Protein AF-A0A5M6IAB4-F1 (afdb_monomer)

Foldseek 3Di:
DDDPDDDPDVVVVVVVVVVLVVVLVLQCVLAVPWWKKKKAFVCADALPDVVVPVLDPPQPWDWAQAPRRHIMTMDTSVSVSVSVVSSVVVQGQKMKMFTDNYDDHSVQCVCLVPDPQSPPTQWIWIDGRNDTDDIHGPDPPD

Secondary structure (DSSP, 8-state):
---------HHHHHHHHHHHHHHHHHHHHH-TTT-EEEEEEESPPPTT-TTGGGS-TTTTPEEEEETTTEEEEEEEHHHHHHHHHHHHHT--SEEEEEEESS---HHHHHHHHH-TT-TTSSEEEEEETTEEEEEEE-----

Radius of gyration: 14.74 Å; Cα contacts (8 Å, |Δi|>4): 242; chains: 1; bounding box: 40×31×48 Å

Organism: NCBI:txid140057

pLDDT: mean 74.16, std 16.27, range [29.67, 93.38]

Nearest PDB structures (foldseek):
  4wk3-assembly1_A  TM=5.701E-01  e=1.851E+00  Staphylococcus aureus subsp. aureus COL
  3h0p-assembly1_A  TM=4.023E-01  e=6.595E-01  Salmonella enterica subsp. enterica serovar Typhimurium
  2fgc-assembly1_A-2  TM=5.272E-01  e=4.601E+00  Thermotoga maritima MSB8
  8by8-assembly1_B  TM=5.033E-01  e=3.609E+00  Cercospora nicotianae
  3hjv-assembly1_B  TM=4.401E-01  e=4.075E+00  Vibrio cholerae

Solvent-accessible surface area (backbone atoms only — not comparable to full-atom values): 7910 Å² total; per-residue (Å²): 134,80,79,85,79,74,75,93,43,72,68,56,53,55,53,48,53,50,49,52,50,50,55,50,48,62,42,38,78,53,27,80,90,65,12,23,32,36,43,36,38,37,85,25,57,51,89,84,43,78,70,65,66,65,59,36,82,87,54,68,55,43,82,40,75,30,99,90,39,26,37,30,38,36,31,50,45,92,40,39,75,71,41,46,59,52,53,62,72,63,68,45,58,23,39,36,40,34,23,24,76,51,86,75,50,61,68,47,53,56,40,14,77,70,33,92,47,13,40,78,20,33,25,29,38,35,28,48,76,84,41,84,74,45,80,30,60,34,71,77,86,125

Sequence (142 aa):
MDPLEWPENDAATAERDRFDACVMVLLGEAAPDGGYVVFVPFPGPAPSDPDWERVPADGGLDVVPMARRGVAWVCPLRQAAAALRPVFVARTEQLSILSFRSRPTAAAIDAALRSEDGRPADRLLFFDDGELMEVRSGCPEG

Structure (mmCIF, N/CA/C/O backbone):
data_AF-A0A5M6IAB4-F1
#
_entry.id   AF-A0A5M6IAB4-F1
#
loop_
_atom_site.group_PDB
_atom_site.id
_atom_site.type_symbol
_atom_site.label_atom_id
_atom_site.label_alt_id
_atom_site.label_comp_id
_atom_site.label_asym_id
_atom_site.label_entity_id
_atom_site.label_seq_id
_atom_site.pdbx_PDB_ins_code
_atom_site.Cartn_x
_atom_site.Cartn_y
_atom_site.Cartn_z
_atom_site.occupancy
_atom_site.B_iso_or_equiv
_atom_site.auth_seq_id
_atom_site.auth_comp_id
_atom_site.auth_asym_id
_atom_site.auth_atom_id
_atom_site.p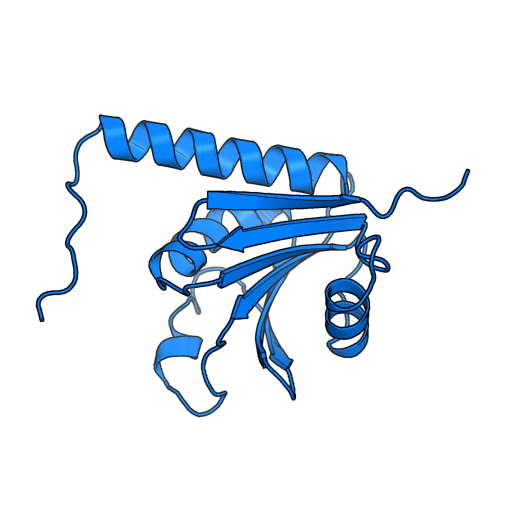dbx_PDB_model_num
ATOM 1 N N . MET A 1 1 ? 10.613 -2.066 -28.062 1.00 36.84 1 MET A N 1
ATOM 2 C CA . MET A 1 1 ? 10.764 -1.155 -26.917 1.00 36.84 1 MET A CA 1
ATOM 3 C C . MET A 1 1 ? 11.342 -2.033 -25.833 1.00 36.84 1 MET A C 1
ATOM 5 O O . MET A 1 1 ? 10.617 -2.862 -25.300 1.00 36.84 1 MET A O 1
ATOM 9 N N . ASP A 1 2 ? 12.661 -2.012 -25.687 1.00 29.67 2 ASP A N 1
ATOM 10 C CA . ASP A 1 2 ? 13.353 -2.847 -24.709 1.00 29.67 2 ASP A CA 1
ATOM 11 C C . ASP A 1 2 ? 12.963 -2.388 -23.295 1.00 29.67 2 ASP A C 1
ATOM 13 O O . ASP A 1 2 ? 12.870 -1.176 -23.064 1.00 29.67 2 ASP A O 1
ATOM 17 N N . PRO A 1 3 ? 12.670 -3.308 -22.357 1.00 34.44 3 PRO A N 1
ATOM 18 C CA . PRO A 1 3 ? 12.476 -2.925 -20.965 1.00 34.44 3 PRO A CA 1
ATOM 19 C C . PRO A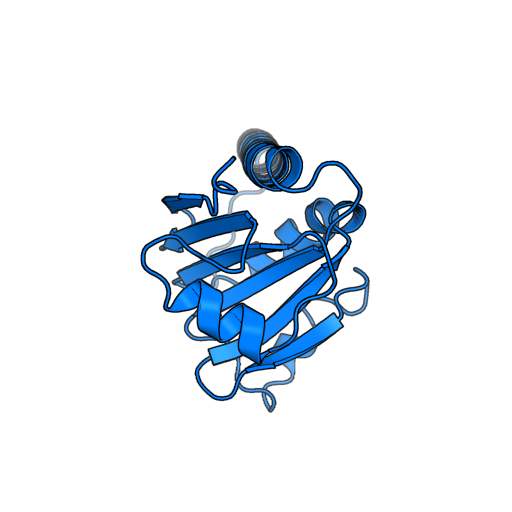 1 3 ? 13.763 -2.244 -20.497 1.00 34.44 3 PRO A C 1
ATOM 21 O O . PRO A 1 3 ? 14.848 -2.757 -20.755 1.00 34.44 3 PRO A O 1
ATOM 24 N N . LEU A 1 4 ? 13.672 -1.067 -19.862 1.00 31.16 4 LEU A N 1
ATOM 25 C CA . LEU A 1 4 ? 14.889 -0.424 -19.362 1.00 31.16 4 LEU A CA 1
ATOM 26 C C . LEU A 1 4 ? 15.511 -1.331 -18.292 1.00 31.16 4 LEU A C 1
ATOM 28 O O . LEU A 1 4 ? 15.034 -1.357 -17.159 1.00 31.16 4 LEU A O 1
ATOM 32 N N . GLU A 1 5 ? 16.556 -2.069 -18.634 1.00 36.44 5 GLU A N 1
ATOM 33 C CA . GLU A 1 5 ? 17.356 -2.800 -17.662 1.00 36.44 5 GLU A CA 1
ATOM 34 C C . GLU A 1 5 ? 18.164 -1.776 -16.858 1.00 36.44 5 GLU A C 1
ATOM 36 O O . GLU A 1 5 ? 18.975 -1.020 -17.397 1.00 36.44 5 GLU A O 1
ATOM 41 N N . TRP A 1 6 ? 17.871 -1.676 -15.561 1.00 43.72 6 TRP A N 1
ATOM 42 C CA . TRP A 1 6 ? 18.614 -0.797 -14.661 1.00 43.72 6 TRP A CA 1
ATOM 43 C C . TRP A 1 6 ? 19.993 -1.410 -14.390 1.00 43.72 6 TRP A C 1
ATOM 45 O O . TRP A 1 6 ? 20.065 -2.609 -14.120 1.00 43.72 6 TRP A O 1
ATOM 55 N N . PRO A 1 7 ? 21.081 -0.621 -14.398 1.00 40.19 7 PRO A N 1
ATOM 56 C CA . PRO A 1 7 ? 22.423 -1.148 -14.187 1.00 40.19 7 PRO A CA 1
ATOM 57 C C . PRO A 1 7 ? 22.551 -1.773 -12.788 1.00 40.19 7 PRO A C 1
ATOM 59 O O . PRO A 1 7 ? 22.284 -1.119 -11.778 1.00 40.19 7 PRO A O 1
ATOM 62 N N . GLU A 1 8 ? 22.982 -3.036 -12.732 1.00 47.97 8 GLU A N 1
ATOM 63 C CA . GLU A 1 8 ? 23.249 -3.830 -11.518 1.00 47.97 8 GLU A CA 1
ATOM 64 C C . GLU A 1 8 ? 24.509 -3.361 -10.757 1.00 47.97 8 GLU A C 1
ATOM 66 O O . GLU A 1 8 ? 25.331 -4.162 -10.322 1.00 47.97 8 GLU A O 1
ATOM 71 N N . ASN A 1 9 ? 24.726 -2.051 -10.636 1.00 51.88 9 ASN A N 1
ATOM 72 C CA . ASN A 1 9 ? 25.904 -1.510 -9.964 1.00 51.88 9 ASN A CA 1
ATOM 73 C C . ASN A 1 9 ? 25.638 -1.355 -8.455 1.00 51.88 9 ASN A C 1
ATOM 75 O O . ASN A 1 9 ? 24.556 -0.912 -8.069 1.00 51.88 9 ASN A O 1
ATOM 79 N N . ASP A 1 10 ? 26.624 -1.649 -7.602 1.00 54.00 10 ASP A N 1
ATOM 80 C CA . ASP A 1 10 ? 26.501 -1.628 -6.129 1.00 54.00 10 ASP A CA 1
ATOM 81 C C . ASP A 1 10 ? 25.961 -0.297 -5.572 1.00 54.00 10 ASP A C 1
ATOM 83 O O . ASP A 1 10 ? 25.259 -0.268 -4.558 1.00 54.00 10 ASP A O 1
ATOM 87 N N . ALA A 1 11 ? 26.233 0.815 -6.263 1.00 52.69 11 ALA A N 1
ATOM 88 C CA . ALA A 1 11 ? 25.688 2.130 -5.932 1.00 52.69 11 ALA A CA 1
ATOM 89 C C . ALA A 1 11 ? 24.150 2.176 -6.035 1.00 52.69 11 ALA A C 1
ATOM 91 O O . ALA A 1 11 ? 23.495 2.702 -5.138 1.00 52.69 11 ALA A O 1
ATOM 92 N N . ALA A 1 12 ? 23.575 1.549 -7.066 1.00 57.62 12 ALA A N 1
ATOM 93 C CA . ALA A 1 12 ? 22.130 1.472 -7.254 1.00 57.62 12 ALA A CA 1
ATOM 94 C C . ALA A 1 12 ? 21.467 0.563 -6.206 1.00 57.62 12 ALA A C 1
ATOM 96 O O . ALA A 1 12 ? 20.340 0.825 -5.794 1.00 57.62 12 ALA A O 1
ATOM 97 N N . THR A 1 13 ? 22.157 -0.481 -5.737 1.00 63.59 13 THR A N 1
ATOM 98 C CA . THR A 1 13 ? 21.682 -1.323 -4.625 1.00 63.59 13 THR A CA 1
ATOM 99 C C . THR A 1 13 ? 21.665 -0.543 -3.309 1.00 63.59 13 THR A C 1
ATOM 101 O O . THR A 1 13 ? 20.665 -0.568 -2.596 1.00 63.59 13 THR A O 1
ATOM 104 N N . ALA A 1 14 ? 22.720 0.223 -3.013 1.00 64.56 14 ALA A N 1
ATOM 105 C CA . ALA A 1 14 ? 22.796 1.029 -1.795 1.00 64.56 14 ALA A CA 1
ATOM 106 C C . ALA A 1 14 ? 21.757 2.165 -1.752 1.00 64.56 14 ALA A C 1
ATOM 108 O O . ALA A 1 14 ? 21.235 2.488 -0.684 1.00 64.56 14 ALA A O 1
ATOM 109 N N . GLU A 1 15 ? 21.446 2.781 -2.894 1.00 64.31 15 GLU A N 1
ATOM 110 C CA . GLU A 1 15 ? 20.375 3.780 -2.994 1.00 64.31 15 GLU A CA 1
ATOM 111 C C . GLU A 1 15 ? 18.989 3.157 -2.788 1.00 64.31 15 GLU A C 1
ATOM 113 O O . GLU A 1 15 ? 18.179 3.721 -2.051 1.00 64.31 15 GLU A O 1
ATOM 118 N N . ARG A 1 16 ? 18.743 1.961 -3.341 1.00 67.12 16 ARG A N 1
ATOM 119 C CA . ARG A 1 16 ? 17.500 1.203 -3.112 1.00 67.12 16 ARG A CA 1
ATOM 120 C C . ARG A 1 16 ? 17.324 0.813 -1.650 1.00 67.12 16 ARG A C 1
ATOM 122 O O . ARG A 1 16 ? 16.254 1.021 -1.097 1.00 67.12 16 ARG A O 1
ATOM 129 N N . ASP A 1 17 ? 18.373 0.325 -0.995 1.00 73.25 17 ASP A N 1
ATOM 130 C CA . ASP A 1 17 ? 18.287 -0.064 0.417 1.00 73.25 17 ASP A CA 1
ATOM 131 C C . ASP A 1 17 ? 18.009 1.143 1.327 1.00 73.25 17 ASP A C 1
ATOM 133 O O . ASP A 1 17 ? 17.267 1.035 2.305 1.00 73.25 17 ASP A O 1
ATOM 137 N N . ARG A 1 18 ? 18.558 2.322 0.997 1.00 72.19 18 ARG A N 1
ATOM 138 C CA . ARG A 1 18 ? 18.234 3.575 1.701 1.00 72.19 18 ARG A CA 1
ATOM 139 C C . ARG A 1 18 ? 16.793 4.006 1.468 1.00 72.19 18 ARG A C 1
ATOM 141 O O . ARG A 1 18 ? 16.153 4.477 2.406 1.00 72.19 18 ARG A O 1
ATOM 148 N N . PHE A 1 19 ? 16.300 3.858 0.243 1.00 75.12 19 PHE A N 1
ATOM 149 C CA . PHE A 1 19 ? 14.911 4.136 -0.093 1.00 75.12 19 PHE A CA 1
ATOM 150 C C . PHE A 1 19 ? 13.960 3.218 0.687 1.00 75.12 19 PHE A C 1
ATOM 152 O O . PHE A 1 19 ? 13.104 3.717 1.417 1.00 75.12 19 PHE A O 1
ATOM 159 N N . ASP A 1 20 ? 14.176 1.900 0.629 1.00 76.50 20 ASP A N 1
ATOM 160 C CA . ASP A 1 20 ? 13.382 0.900 1.350 1.00 76.50 20 ASP A CA 1
ATOM 161 C C . ASP A 1 20 ? 13.380 1.194 2.859 1.00 76.50 20 ASP A C 1
ATOM 163 O O . ASP A 1 20 ? 12.326 1.213 3.499 1.00 76.50 20 ASP A O 1
ATOM 167 N N . ALA A 1 21 ? 14.548 1.502 3.433 1.00 78.06 21 ALA A N 1
ATOM 168 C CA . ALA A 1 21 ? 14.667 1.876 4.838 1.00 78.06 21 ALA A CA 1
ATOM 169 C C . ALA A 1 21 ? 13.887 3.158 5.174 1.00 78.06 21 ALA A C 1
ATOM 171 O O . ALA A 1 21 ? 13.208 3.202 6.199 1.00 78.06 21 ALA A O 1
ATOM 172 N N . CYS A 1 22 ? 13.942 4.181 4.317 1.00 80.00 22 CYS A N 1
ATOM 173 C CA . CYS A 1 22 ? 13.207 5.433 4.507 1.00 80.00 22 CYS A CA 1
ATOM 174 C C . CYS A 1 22 ? 11.690 5.196 4.517 1.00 80.00 22 CYS A C 1
ATOM 176 O O . CYS A 1 22 ? 10.998 5.620 5.445 1.00 80.00 22 CYS A O 1
ATOM 178 N N . VAL A 1 23 ? 11.179 4.444 3.537 1.00 82.44 23 VAL A N 1
ATOM 179 C CA . VAL A 1 23 ? 9.759 4.076 3.461 1.00 82.44 23 VAL A CA 1
ATOM 180 C C . VAL A 1 23 ? 9.335 3.296 4.704 1.00 82.44 23 VAL A C 1
ATOM 182 O O . VAL A 1 23 ? 8.321 3.615 5.324 1.00 82.44 23 VAL A O 1
ATOM 185 N N . MET A 1 24 ? 10.132 2.312 5.123 1.00 83.75 24 MET A N 1
ATOM 186 C CA . MET A 1 24 ? 9.828 1.504 6.302 1.00 83.75 24 MET A CA 1
ATOM 187 C C . MET A 1 24 ? 9.854 2.301 7.608 1.00 83.75 24 MET A C 1
ATOM 189 O O . MET A 1 24 ? 9.035 2.023 8.482 1.00 83.75 24 MET A O 1
ATOM 193 N N . VAL A 1 25 ? 10.732 3.301 7.749 1.00 83.56 25 VAL A N 1
ATOM 194 C CA . VAL A 1 25 ? 10.721 4.219 8.901 1.00 83.56 25 VAL A CA 1
ATOM 195 C C . VAL A 1 25 ? 9.418 5.016 8.926 1.00 83.56 25 VAL A C 1
ATOM 197 O O . VAL A 1 25 ? 8.715 4.987 9.934 1.00 83.56 25 VAL A O 1
ATOM 200 N N . LEU A 1 26 ? 9.034 5.634 7.806 1.00 82.75 26 LEU A N 1
ATOM 201 C CA . LEU A 1 26 ? 7.806 6.435 7.714 1.00 82.75 26 LEU A CA 1
ATOM 202 C C . LEU A 1 26 ? 6.539 5.616 8.015 1.00 82.75 26 LEU A C 1
ATOM 204 O O . LEU A 1 26 ? 5.609 6.105 8.661 1.00 82.75 26 LEU A O 1
ATOM 208 N N . LEU A 1 27 ? 6.495 4.362 7.556 1.00 81.19 27 LEU A N 1
ATOM 209 C CA . LEU A 1 27 ? 5.381 3.446 7.821 1.00 81.19 27 LEU A CA 1
ATOM 210 C C . LEU A 1 27 ? 5.411 2.900 9.257 1.00 81.19 27 LEU A C 1
ATOM 212 O O . LEU A 1 27 ? 4.359 2.776 9.886 1.00 81.19 27 LEU A O 1
ATOM 216 N N . GLY A 1 28 ? 6.599 2.580 9.776 1.00 73.81 28 GLY A N 1
ATOM 217 C CA . GLY A 1 28 ? 6.804 1.999 11.102 1.00 73.81 28 GLY A CA 1
ATOM 218 C C . GLY A 1 28 ? 6.543 2.975 12.246 1.00 73.81 28 GLY A C 1
ATOM 219 O O . GLY A 1 28 ? 5.915 2.589 13.229 1.00 73.81 28 GLY A O 1
ATOM 220 N N . GLU A 1 29 ? 6.915 4.249 12.093 1.00 73.69 29 GLU A N 1
ATOM 221 C CA . GLU A 1 29 ? 6.557 5.311 13.045 1.00 73.69 29 GLU A CA 1
ATOM 222 C C . GLU A 1 29 ? 5.037 5.463 13.196 1.00 73.69 29 GLU A C 1
ATOM 224 O O . GLU A 1 29 ? 4.543 5.830 14.260 1.00 73.69 29 GLU A O 1
ATOM 229 N N . ALA A 1 30 ? 4.282 5.160 12.138 1.00 59.66 30 ALA A N 1
ATOM 230 C CA . ALA A 1 30 ? 2.828 5.247 12.140 1.00 59.66 30 ALA A CA 1
ATOM 231 C C . ALA A 1 30 ? 2.127 3.983 12.680 1.00 59.66 30 ALA A C 1
ATOM 233 O O . ALA A 1 30 ? 0.965 4.063 13.071 1.00 59.66 30 ALA A O 1
ATOM 234 N N . ALA A 1 31 ? 2.805 2.828 12.715 1.00 62.44 31 ALA A N 1
ATOM 235 C CA . ALA A 1 31 ? 2.216 1.542 13.107 1.00 62.44 31 ALA A CA 1
ATOM 236 C C . ALA A 1 31 ? 3.176 0.656 13.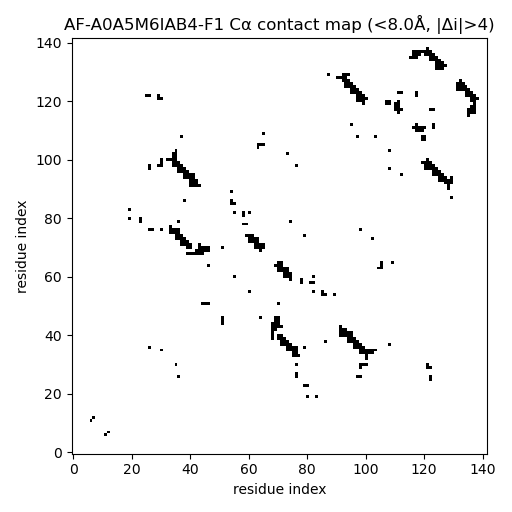946 1.00 62.44 31 ALA A C 1
ATOM 238 O O . ALA A 1 31 ? 3.510 -0.458 13.525 1.00 62.44 31 ALA A O 1
ATOM 239 N N . PRO A 1 32 ? 3.599 1.106 15.147 1.00 60.06 32 PRO A N 1
ATOM 240 C CA . PRO A 1 32 ? 4.667 0.469 15.930 1.00 60.06 32 PRO A CA 1
ATOM 241 C C . PRO A 1 32 ? 4.346 -0.950 16.442 1.00 60.06 32 PRO A C 1
ATOM 243 O O . PRO A 1 32 ? 5.262 -1.743 16.644 1.00 60.06 32 PRO A O 1
ATOM 246 N N . ASP A 1 33 ? 3.066 -1.311 16.593 1.00 64.44 33 ASP A N 1
ATOM 247 C CA . ASP A 1 33 ? 2.631 -2.575 17.219 1.00 64.44 33 ASP A CA 1
ATOM 248 C C . ASP A 1 33 ? 2.374 -3.730 16.226 1.00 64.44 33 ASP A C 1
ATOM 250 O O . ASP A 1 33 ? 1.694 -4.706 16.544 1.00 64.44 33 ASP A O 1
ATOM 254 N N . GLY A 1 34 ? 2.908 -3.645 15.004 1.00 66.88 34 GLY A N 1
ATOM 255 C CA . GLY A 1 34 ? 2.729 -4.694 13.993 1.00 66.88 34 GLY A CA 1
ATOM 256 C C . GLY A 1 34 ? 1.445 -4.545 13.175 1.00 66.88 34 GLY A C 1
ATOM 257 O O . GLY A 1 34 ? 0.701 -5.512 12.997 1.00 66.88 34 GLY A O 1
ATOM 258 N N . GLY A 1 35 ? 1.212 -3.335 12.659 1.00 87.25 35 GLY A N 1
ATOM 259 C CA . GLY A 1 35 ? 0.107 -3.028 11.750 1.00 87.25 35 GLY A CA 1
ATOM 260 C C . GLY A 1 35 ? 0.227 -3.681 10.368 1.00 87.25 35 GLY A C 1
ATOM 261 O O . GLY A 1 35 ? 1.040 -4.574 10.127 1.00 87.25 35 GLY A O 1
ATOM 262 N N . TYR A 1 36 ? -0.601 -3.220 9.441 1.00 90.69 36 TYR A N 1
ATOM 263 C CA . TYR A 1 36 ? -0.684 -3.679 8.061 1.00 90.69 36 TYR A CA 1
ATOM 264 C C . TYR A 1 36 ? -0.250 -2.571 7.112 1.00 90.69 36 TYR A C 1
ATOM 266 O O . TYR A 1 36 ? -0.535 -1.398 7.345 1.00 90.69 36 TYR A O 1
ATOM 274 N N . VAL A 1 37 ? 0.408 -2.961 6.029 1.00 91.31 37 VAL A N 1
ATOM 275 C CA . VAL A 1 37 ? 0.780 -2.093 4.917 1.00 91.31 37 VAL A CA 1
ATOM 276 C C . VAL A 1 37 ? -0.024 -2.502 3.697 1.00 91.31 37 VAL A C 1
ATOM 278 O O . VAL A 1 37 ? -0.215 -3.693 3.447 1.00 91.31 37 VAL A O 1
ATOM 281 N N . VAL A 1 38 ? -0.508 -1.508 2.961 1.00 91.56 38 VAL A N 1
ATOM 282 C CA . VAL A 1 38 ? -1.227 -1.689 1.704 1.00 91.56 38 VAL A CA 1
ATOM 283 C C . VAL A 1 38 ? -0.476 -0.985 0.591 1.00 91.56 38 VAL A C 1
ATOM 285 O O . VAL A 1 38 ? -0.135 0.186 0.724 1.00 91.56 38 VAL A O 1
ATOM 288 N N . PHE A 1 39 ? -0.294 -1.680 -0.522 1.00 89.19 39 PHE A N 1
ATOM 289 C CA . PHE A 1 39 ? 0.257 -1.154 -1.759 1.00 89.19 39 PHE A CA 1
ATOM 290 C C . PHE A 1 39 ? -0.866 -1.017 -2.784 1.00 89.19 39 PHE A C 1
ATOM 292 O O . PHE A 1 39 ? -1.570 -1.988 -3.071 1.00 89.19 39 PHE A O 1
ATOM 299 N N . VAL A 1 40 ? -1.052 0.188 -3.318 1.00 89.12 40 VAL A N 1
ATOM 300 C CA . VAL A 1 40 ? -2.108 0.501 -4.284 1.00 89.12 40 VAL A CA 1
ATOM 301 C C . VAL A 1 40 ? -1.488 1.145 -5.522 1.00 89.12 40 VAL A C 1
ATOM 303 O O . VAL A 1 40 ? -1.255 2.358 -5.523 1.00 89.12 40 VAL A O 1
ATOM 306 N N . PRO A 1 41 ? -1.211 0.365 -6.575 1.00 84.62 41 PRO A N 1
ATOM 307 C CA . PRO A 1 41 ? -0.750 0.912 -7.843 1.00 84.62 41 PRO A CA 1
ATOM 308 C C . PRO A 1 41 ? -1.854 1.705 -8.553 1.00 84.62 41 PRO A C 1
ATOM 310 O O . PRO A 1 41 ? -3.049 1.423 -8.404 1.00 84.62 41 PRO A O 1
ATOM 313 N N . PHE A 1 42 ? -1.459 2.688 -9.360 1.00 78.38 42 PHE A N 1
ATOM 314 C CA . PHE A 1 42 ? -2.347 3.373 -10.289 1.00 78.38 42 PHE A CA 1
ATOM 315 C C . PHE A 1 42 ? -1.634 3.715 -11.618 1.00 78.38 42 PHE A C 1
ATOM 317 O O . PHE A 1 42 ? -0.554 4.298 -11.586 1.00 78.38 42 PHE A O 1
ATOM 324 N N . PRO A 1 43 ? -2.234 3.383 -12.778 1.00 73.94 43 PRO A N 1
ATOM 325 C CA . PRO A 1 43 ? -3.363 2.463 -12.922 1.00 73.94 43 PRO A CA 1
ATOM 326 C C . PRO A 1 43 ? -2.982 1.075 -12.388 1.00 73.94 43 PRO A C 1
ATOM 328 O O . PRO A 1 43 ? -1.902 0.563 -12.669 1.00 73.94 43 PRO A O 1
ATOM 331 N N . GLY A 1 44 ? -3.842 0.484 -11.557 1.00 69.38 44 GLY A N 1
ATOM 332 C CA . GLY A 1 44 ? -3.578 -0.850 -11.035 1.00 69.38 44 GLY A CA 1
ATOM 333 C C . GLY A 1 44 ? -3.941 -1.918 -12.062 1.00 69.38 44 GLY A C 1
ATOM 334 O O . GLY A 1 44 ? -4.798 -1.682 -12.924 1.00 69.38 44 GLY A O 1
ATOM 335 N N . PRO A 1 45 ? -3.308 -3.097 -11.987 1.00 68.44 45 PRO A N 1
ATOM 336 C CA . PRO A 1 45 ? -3.582 -4.166 -12.928 1.00 68.44 45 PRO A CA 1
ATOM 337 C C . PRO A 1 45 ? -5.035 -4.630 -12.801 1.00 68.44 45 PRO A C 1
ATOM 339 O O . PRO A 1 45 ? -5.615 -4.674 -11.708 1.00 68.44 45 PRO A O 1
ATOM 342 N N . ALA A 1 46 ? -5.645 -4.969 -13.937 1.00 65.50 46 ALA A N 1
ATOM 343 C CA . ALA A 1 46 ? -6.983 -5.541 -13.936 1.00 65.50 46 ALA A CA 1
ATOM 344 C C . ALA A 1 46 ? -6.945 -6.897 -13.211 1.00 65.50 46 ALA A C 1
ATOM 346 O O . ALA A 1 46 ? -6.032 -7.669 -13.480 1.00 65.50 46 ALA A O 1
ATOM 347 N N . PRO A 1 47 ? -7.948 -7.267 -12.392 1.00 60.34 47 PRO A N 1
ATOM 348 C CA . PRO A 1 47 ? -7.994 -8.575 -11.722 1.00 60.34 47 PRO A CA 1
ATOM 349 C C . PRO A 1 47 ? -7.960 -9.785 -12.674 1.00 60.34 47 PRO A C 1
ATOM 351 O O . PRO A 1 47 ? -7.839 -10.921 -12.237 1.00 60.34 47 PRO A O 1
ATOM 354 N N . SER A 1 48 ? -8.101 -9.566 -13.980 1.00 58.91 48 SER A N 1
ATOM 355 C CA . SER A 1 48 ? -7.997 -10.577 -15.032 1.00 58.91 48 SER A CA 1
ATOM 356 C C . SER A 1 48 ? -6.595 -10.716 -15.646 1.00 58.91 48 SER A C 1
ATOM 358 O O . SER A 1 48 ? -6.421 -11.552 -16.527 1.00 58.91 48 SER A O 1
ATOM 360 N N . ASP A 1 49 ? -5.627 -9.884 -15.252 1.00 61.19 49 ASP A N 1
ATOM 361 C CA . ASP A 1 49 ? -4.275 -9.857 -15.824 1.00 61.19 49 ASP A CA 1
ATOM 362 C C . ASP A 1 49 ? -3.321 -10.816 -15.072 1.00 61.19 49 ASP A C 1
ATOM 364 O O . ASP A 1 49 ? -2.951 -10.546 -13.941 1.00 61.19 49 ASP A O 1
ATOM 368 N N . PRO A 1 50 ? -2.880 -11.946 -15.636 1.00 56.47 50 PRO A N 1
ATOM 369 C CA . PRO A 1 50 ? -2.103 -12.946 -14.891 1.00 56.47 50 PRO A CA 1
ATOM 370 C C . PRO A 1 50 ? -0.7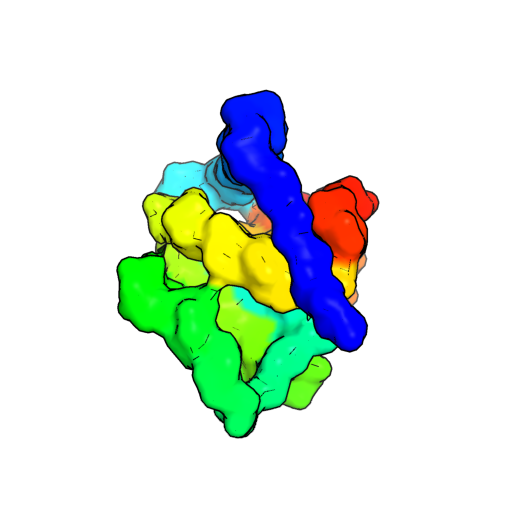83 -12.425 -14.286 1.00 56.47 50 PRO A C 1
ATOM 372 O O . PRO A 1 50 ? -0.222 -13.074 -13.401 1.00 56.47 50 PRO A O 1
ATOM 375 N N . ASP A 1 51 ? -0.277 -11.266 -14.721 1.00 55.03 51 ASP A N 1
ATOM 376 C CA . ASP A 1 51 ? 0.934 -10.673 -14.155 1.00 55.03 51 ASP A CA 1
ATOM 377 C C . ASP A 1 51 ? 0.718 -10.001 -12.777 1.00 55.03 51 ASP A C 1
ATOM 379 O O . ASP A 1 51 ? 1.694 -9.837 -12.044 1.00 55.03 51 ASP A O 1
ATOM 383 N N . TRP A 1 52 ? -0.517 -9.709 -12.327 1.00 54.38 52 TRP A N 1
ATOM 384 C CA . TRP A 1 52 ? -0.743 -9.179 -10.959 1.00 54.38 52 TRP A CA 1
ATOM 385 C C . TRP A 1 52 ? -0.620 -10.230 -9.854 1.00 54.38 52 TRP A C 1
ATOM 387 O O . TRP A 1 52 ? -0.286 -9.887 -8.717 1.00 54.38 52 TRP A O 1
ATOM 397 N N . GLU A 1 53 ? -0.852 -11.507 -10.170 1.00 53.09 53 GLU A N 1
ATOM 398 C CA . GLU A 1 53 ? -0.641 -12.629 -9.241 1.00 53.09 53 GLU A CA 1
ATOM 399 C C . GLU A 1 53 ? 0.854 -12.909 -9.011 1.00 53.09 53 GLU A C 1
ATOM 401 O O . GLU A 1 53 ? 1.233 -13.561 -8.035 1.00 53.09 53 GLU A O 1
ATOM 406 N N . ARG A 1 54 ? 1.731 -12.388 -9.882 1.00 53.66 54 ARG A N 1
ATOM 407 C CA . ARG A 1 54 ? 3.184 -12.612 -9.827 1.00 53.66 54 ARG A CA 1
ATOM 408 C C . ARG A 1 54 ? 3.935 -11.687 -8.866 1.00 53.66 54 ARG A C 1
ATOM 410 O O . ARG A 1 54 ? 5.124 -11.907 -8.649 1.00 53.66 54 ARG A O 1
ATOM 417 N N . VAL A 1 55 ? 3.272 -10.708 -8.243 1.00 56.56 55 VAL A N 1
ATOM 418 C CA . VAL A 1 55 ? 3.923 -9.616 -7.491 1.00 56.56 55 VAL A CA 1
ATOM 419 C C . VAL A 1 55 ? 3.691 -9.662 -5.958 1.00 56.56 55 VAL A C 1
ATOM 421 O O . VAL A 1 55 ? 3.385 -8.616 -5.404 1.00 56.56 55 VAL A O 1
ATOM 424 N N . PRO A 1 56 ? 3.883 -10.747 -5.160 1.00 56.03 56 PRO A N 1
ATOM 425 C CA . PRO A 1 56 ? 4.239 -12.148 -5.433 1.00 56.03 56 PRO A CA 1
ATOM 426 C C . PRO A 1 56 ? 3.538 -13.202 -4.525 1.00 56.03 56 PRO A C 1
ATOM 428 O O . PRO A 1 56 ? 3.282 -12.988 -3.337 1.00 56.03 56 PRO A O 1
ATOM 431 N N . ALA A 1 57 ? 3.375 -14.426 -5.034 1.00 47.66 57 ALA A N 1
ATOM 432 C CA . ALA A 1 57 ? 2.995 -15.598 -4.231 1.00 47.66 57 ALA A CA 1
ATOM 433 C C . ALA A 1 57 ? 4.021 -15.965 -3.123 1.00 47.66 57 ALA A C 1
ATOM 435 O O . ALA A 1 57 ? 3.669 -16.648 -2.164 1.00 47.66 57 ALA A O 1
ATOM 436 N N . ASP A 1 58 ? 5.266 -15.475 -3.210 1.00 53.62 58 ASP A N 1
ATOM 437 C CA . ASP A 1 58 ? 6.363 -15.808 -2.281 1.00 53.62 58 ASP A CA 1
ATOM 438 C C . ASP A 1 58 ? 6.480 -14.877 -1.053 1.00 53.62 58 ASP A C 1
ATOM 440 O O . ASP A 1 58 ? 7.210 -15.180 -0.109 1.00 53.62 58 ASP A O 1
ATOM 444 N N . GLY A 1 59 ? 5.767 -13.742 -1.030 1.00 54.41 59 GLY A N 1
ATOM 445 C CA . GLY A 1 59 ? 5.928 -12.693 -0.006 1.00 54.41 59 GLY A CA 1
ATOM 446 C C . GLY A 1 59 ? 4.857 -12.652 1.089 1.00 54.41 59 GLY A C 1
ATOM 447 O O . GLY A 1 59 ? 4.981 -11.871 2.032 1.00 54.41 59 GLY A O 1
ATOM 448 N N . GLY A 1 60 ? 3.798 -13.463 0.977 1.00 67.44 60 GLY A N 1
ATOM 449 C CA . GLY A 1 60 ? 2.653 -13.408 1.895 1.00 67.44 60 GLY A CA 1
ATOM 450 C C . GLY A 1 60 ? 1.759 -12.175 1.707 1.00 67.44 60 GLY A C 1
ATOM 451 O O . GLY A 1 60 ? 1.117 -11.739 2.662 1.00 67.44 60 GLY A O 1
ATOM 452 N N . LEU A 1 61 ? 1.734 -11.602 0.498 1.00 77.38 61 LEU A N 1
ATOM 453 C CA . LEU A 1 61 ? 0.807 -10.529 0.150 1.00 77.38 61 LEU A CA 1
ATOM 454 C C . LEU A 1 61 ? -0.593 -11.101 -0.079 1.00 77.38 61 LEU A C 1
ATOM 456 O O . LEU A 1 61 ? -0.808 -11.927 -0.963 1.00 77.38 61 LEU A O 1
ATOM 460 N N . ASP A 1 62 ? -1.556 -10.611 0.688 1.00 83.75 62 ASP A N 1
ATOM 461 C CA . ASP A 1 62 ? -2.967 -10.852 0.436 1.00 83.75 62 ASP A CA 1
ATOM 462 C C . ASP A 1 62 ? -3.478 -9.860 -0.616 1.00 83.75 62 ASP A C 1
ATOM 464 O O . ASP A 1 62 ? -3.155 -8.671 -0.597 1.00 83.75 62 ASP A O 1
ATOM 468 N N . VAL A 1 63 ? -4.325 -10.336 -1.521 1.00 82.81 63 VAL A N 1
ATOM 469 C CA . VAL A 1 63 ? -4.892 -9.520 -2.599 1.00 82.81 63 VAL A CA 1
ATOM 470 C C . VAL A 1 63 ? -6.244 -8.958 -2.177 1.00 82.81 63 VAL A C 1
ATOM 472 O O . VAL A 1 63 ? -7.116 -9.677 -1.685 1.00 82.81 63 VAL A O 1
ATOM 475 N N . VAL A 1 64 ? -6.434 -7.661 -2.401 1.00 86.00 64 VAL A N 1
ATOM 476 C CA . VAL A 1 64 ? -7.681 -6.940 -2.151 1.00 86.00 64 VAL A CA 1
ATOM 477 C C . VAL A 1 64 ? -8.187 -6.360 -3.475 1.00 86.00 64 VAL A C 1
ATOM 479 O O . VAL A 1 64 ? -7.614 -5.393 -3.980 1.00 86.00 64 VAL A O 1
ATOM 482 N N . PRO A 1 65 ? -9.262 -6.915 -4.059 1.00 83.00 65 PRO A N 1
ATOM 483 C CA . PRO A 1 65 ? -9.867 -6.359 -5.265 1.00 83.00 65 PRO A CA 1
ATOM 484 C C . PRO A 1 65 ? -10.412 -4.947 -5.018 1.00 83.00 65 PRO A C 1
ATOM 486 O O . PRO A 1 65 ? -11.167 -4.719 -4.069 1.00 83.00 65 PRO A O 1
ATOM 489 N N . MET A 1 66 ? -10.065 -4.006 -5.898 1.00 83.06 66 MET A N 1
ATOM 490 C CA . MET A 1 66 ? -10.450 -2.597 -5.798 1.00 83.06 66 MET A CA 1
ATOM 491 C C . MET A 1 66 ? -11.288 -2.195 -7.012 1.00 83.06 66 MET A C 1
ATOM 493 O O . MET A 1 66 ? -10.780 -2.092 -8.126 1.00 83.06 66 MET A O 1
ATOM 497 N N . ALA A 1 67 ? -12.567 -1.877 -6.801 1.00 73.69 67 ALA A N 1
ATOM 498 C CA . ALA A 1 67 ? -13.523 -1.636 -7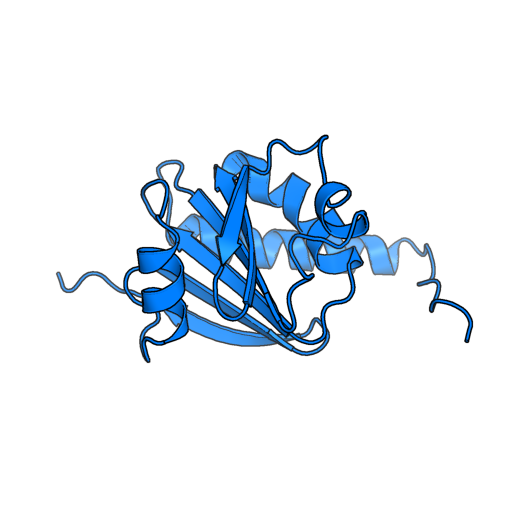.889 1.00 73.69 67 ALA A CA 1
ATOM 499 C C . ALA A 1 67 ? -13.110 -0.528 -8.883 1.00 73.69 67 ALA A C 1
ATOM 501 O O . ALA A 1 67 ? -13.512 -0.569 -10.041 1.00 73.69 67 ALA A O 1
ATOM 502 N N . ARG A 1 68 ? -12.330 0.471 -8.442 1.00 71.44 68 ARG A N 1
ATOM 503 C CA . ARG A 1 68 ? -11.876 1.603 -9.278 1.00 71.44 68 ARG A CA 1
ATOM 504 C C . ARG A 1 68 ? -10.389 1.588 -9.626 1.00 71.44 68 ARG A C 1
ATOM 506 O O . ARG A 1 68 ? -9.972 2.370 -10.470 1.00 71.44 68 ARG A O 1
ATOM 513 N N . ARG A 1 69 ? -9.593 0.768 -8.939 1.00 72.81 69 ARG A N 1
ATOM 514 C CA . ARG A 1 69 ? -8.125 0.775 -9.041 1.00 72.81 69 ARG A CA 1
ATOM 515 C C . ARG A 1 69 ? -7.539 -0.586 -9.422 1.00 72.81 69 ARG A C 1
ATOM 517 O O . ARG A 1 69 ? -6.330 -0.712 -9.478 1.00 72.81 69 ARG A O 1
ATOM 524 N N . GLY A 1 70 ? -8.377 -1.586 -9.696 1.00 77.75 70 GLY A N 1
ATOM 525 C CA . GLY A 1 70 ? -7.945 -2.933 -10.061 1.00 77.75 70 GLY A CA 1
ATOM 526 C C . GLY A 1 70 ? -7.678 -3.781 -8.824 1.00 77.75 70 GLY A C 1
ATOM 527 O O . GLY A 1 70 ? -8.574 -4.478 -8.342 1.00 77.75 70 GLY A O 1
ATOM 528 N N . VAL A 1 71 ? -6.467 -3.687 -8.281 1.00 82.19 71 VAL A N 1
ATOM 529 C CA . VAL A 1 71 ? -5.995 -4.504 -7.157 1.00 82.19 71 VAL A CA 1
ATOM 530 C C . VAL A 1 71 ? -5.183 -3.651 -6.183 1.00 82.19 71 VAL A C 1
ATOM 532 O O . VAL A 1 71 ? -4.466 -2.740 -6.583 1.00 82.19 71 VAL A O 1
ATOM 535 N N . ALA A 1 72 ? -5.304 -3.963 -4.896 1.00 87.38 72 ALA A N 1
ATOM 536 C CA . ALA A 1 72 ? -4.362 -3.570 -3.860 1.00 87.38 72 ALA A CA 1
ATOM 537 C C . ALA A 1 72 ? -3.760 -4.824 -3.213 1.00 87.38 72 ALA A C 1
ATOM 539 O O . ALA A 1 72 ? -4.429 -5.854 -3.112 1.00 87.38 72 ALA A O 1
ATOM 540 N N . TRP A 1 73 ? -2.528 -4.725 -2.728 1.00 87.94 73 TRP A N 1
ATOM 541 C CA . TRP A 1 73 ? -1.877 -5.795 -1.972 1.00 87.94 73 TRP A CA 1
ATOM 542 C C . TRP A 1 73 ? -1.732 -5.392 -0.518 1.00 87.94 73 TRP A C 1
ATOM 544 O O . TRP A 1 73 ? -1.362 -4.258 -0.233 1.00 87.94 73 TRP A O 1
ATOM 554 N N . VAL A 1 74 ? -2.009 -6.308 0.404 1.00 89.31 74 VAL A N 1
ATOM 555 C CA . VAL A 1 74 ? -1.919 -6.064 1.842 1.00 89.31 74 VAL A CA 1
ATOM 556 C C . VAL A 1 74 ? -1.030 -7.097 2.515 1.00 89.31 74 VAL A C 1
ATOM 558 O O . VAL A 1 74 ? -1.126 -8.289 2.242 1.00 89.31 74 VAL A O 1
ATOM 561 N N . CYS A 1 75 ? -0.187 -6.654 3.440 1.00 88.62 75 CYS A N 1
ATOM 562 C CA . CYS A 1 75 ? 0.584 -7.545 4.299 1.00 88.62 75 CYS A CA 1
ATOM 563 C C . CYS A 1 75 ? 0.795 -6.945 5.689 1.00 88.62 75 CYS A C 1
ATOM 565 O O . CYS A 1 75 ? 0.684 -5.734 5.873 1.00 88.62 75 CYS A O 1
ATOM 567 N N . PRO A 1 76 ? 1.142 -7.763 6.691 1.00 89.25 76 PRO A N 1
ATOM 568 C CA . PRO A 1 76 ? 1.715 -7.268 7.935 1.00 89.25 76 PRO A CA 1
ATOM 569 C C . PRO A 1 76 ? 2.957 -6.397 7.681 1.00 89.25 76 PRO A C 1
ATOM 571 O O . PRO A 1 76 ? 3.786 -6.723 6.831 1.00 89.25 76 PRO A O 1
ATOM 574 N N . LEU A 1 77 ? 3.149 -5.344 8.477 1.00 86.12 77 LEU A N 1
ATOM 575 C CA . LEU A 1 77 ? 4.278 -4.407 8.382 1.00 86.12 77 LEU A CA 1
ATOM 576 C C . LEU A 1 77 ? 5.637 -5.122 8.387 1.00 86.12 77 LEU A C 1
ATOM 578 O O . LEU A 1 77 ? 6.528 -4.775 7.619 1.00 86.12 77 LEU A O 1
ATOM 582 N N . ARG A 1 78 ? 5.780 -6.185 9.187 1.00 83.44 78 ARG A N 1
ATOM 583 C CA . ARG A 1 78 ? 7.007 -7.004 9.252 1.00 83.44 78 ARG A CA 1
ATOM 584 C C . ARG A 1 78 ? 7.397 -7.660 7.918 1.00 83.44 78 ARG A C 1
ATOM 586 O O . ARG A 1 78 ? 8.538 -8.075 7.767 1.00 83.44 78 ARG A O 1
ATOM 593 N N . GLN A 1 79 ? 6.451 -7.800 6.989 1.00 83.38 79 GLN A N 1
ATOM 594 C CA . GLN A 1 79 ? 6.661 -8.364 5.651 1.00 83.38 79 GLN A CA 1
ATOM 595 C C . GLN A 1 79 ? 6.770 -7.277 4.572 1.00 83.38 79 GLN A C 1
ATOM 597 O O . GLN A 1 79 ? 7.189 -7.573 3.457 1.00 83.38 79 GLN A O 1
ATOM 602 N N . ALA A 1 80 ? 6.457 -6.017 4.896 1.00 82.19 80 ALA A N 1
ATOM 603 C CA . ALA A 1 80 ? 6.402 -4.933 3.921 1.00 82.19 80 ALA A CA 1
ATOM 604 C C . ALA A 1 80 ? 7.757 -4.671 3.248 1.00 82.19 80 ALA A C 1
ATOM 606 O O . ALA A 1 80 ? 7.791 -4.462 2.043 1.00 82.19 80 ALA A O 1
ATOM 607 N N . ALA A 1 81 ? 8.874 -4.784 3.976 1.00 78.56 81 ALA A N 1
ATOM 608 C CA . ALA A 1 81 ? 10.215 -4.644 3.397 1.00 78.56 81 ALA A CA 1
ATOM 609 C C . ALA A 1 81 ? 10.502 -5.683 2.296 1.00 78.56 81 ALA A C 1
ATOM 611 O O . ALA A 1 81 ? 11.070 -5.356 1.259 1.00 78.56 81 ALA A O 1
ATOM 612 N N . ALA A 1 82 ? 10.064 -6.931 2.492 1.00 76.88 82 ALA A N 1
ATOM 613 C CA . ALA A 1 82 ? 10.214 -7.985 1.489 1.00 76.88 82 ALA A CA 1
ATOM 614 C C . ALA A 1 82 ? 9.252 -7.798 0.300 1.00 76.88 82 ALA A C 1
ATOM 616 O O . ALA A 1 82 ? 9.575 -8.191 -0.819 1.00 76.88 82 ALA A O 1
ATOM 617 N N . ALA A 1 83 ? 8.091 -7.179 0.536 1.00 76.38 83 ALA A N 1
ATOM 618 C CA . ALA A 1 83 ? 7.078 -6.902 -0.479 1.00 76.38 83 ALA A CA 1
ATOM 619 C C . ALA A 1 83 ? 7.321 -5.614 -1.288 1.00 76.38 83 ALA A C 1
ATOM 621 O O . ALA A 1 83 ? 6.865 -5.519 -2.424 1.00 76.38 83 ALA A O 1
ATOM 622 N N . LEU A 1 84 ? 8.049 -4.636 -0.742 1.00 75.25 84 LEU A N 1
ATOM 623 C CA . LEU A 1 84 ? 8.325 -3.349 -1.391 1.00 75.25 84 LEU A CA 1
ATOM 624 C C . LEU A 1 84 ? 9.044 -3.525 -2.729 1.00 75.25 84 LEU A C 1
ATOM 626 O O . LEU A 1 84 ? 8.634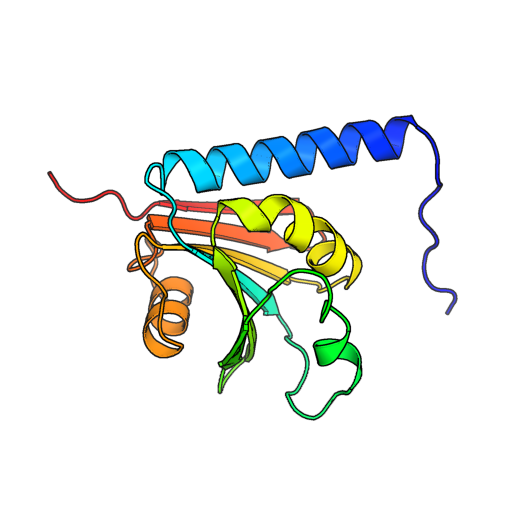 -2.959 -3.741 1.00 75.25 84 LEU A O 1
ATOM 630 N N . ARG A 1 85 ? 10.086 -4.360 -2.741 1.00 70.38 85 ARG A N 1
ATOM 631 C CA . ARG A 1 85 ? 10.910 -4.612 -3.927 1.00 70.38 85 ARG A CA 1
ATOM 632 C C . ARG A 1 85 ? 10.103 -5.105 -5.136 1.00 70.38 85 ARG A C 1
ATOM 634 O O . ARG A 1 85 ? 10.180 -4.452 -6.174 1.00 70.38 85 ARG A O 1
ATOM 641 N N . PRO A 1 86 ? 9.325 -6.203 -5.055 1.00 65.94 86 PRO A N 1
ATOM 642 C CA . PRO A 1 86 ? 8.539 -6.664 -6.198 1.00 65.94 86 PRO A CA 1
ATOM 643 C C . PRO A 1 86 ? 7.483 -5.637 -6.635 1.00 65.94 86 PRO A C 1
ATOM 645 O O . PRO A 1 86 ? 7.271 -5.472 -7.833 1.00 65.94 86 PRO A O 1
ATOM 648 N N . VAL A 1 87 ? 6.880 -4.898 -5.697 1.00 68.38 87 VAL A N 1
ATOM 649 C CA . VAL A 1 87 ? 5.857 -3.883 -6.002 1.00 68.38 87 VAL A CA 1
ATOM 650 C C . VAL A 1 87 ? 6.439 -2.682 -6.759 1.00 68.38 87 VAL A C 1
ATOM 652 O O . VAL A 1 87 ? 5.833 -2.231 -7.725 1.00 68.38 87 VAL A O 1
ATOM 655 N N . PHE A 1 88 ? 7.620 -2.181 -6.385 1.00 64.31 88 PHE A N 1
ATOM 656 C CA . PHE A 1 88 ? 8.275 -1.080 -7.110 1.00 64.31 88 PHE A CA 1
ATOM 657 C C . PHE A 1 88 ? 8.852 -1.516 -8.463 1.00 64.31 88 PHE A C 1
ATOM 659 O O . PHE A 1 88 ? 8.815 -0.756 -9.431 1.00 64.31 88 PHE A O 1
ATOM 666 N N . VAL A 1 89 ? 9.353 -2.752 -8.565 1.00 55.06 89 VAL A N 1
ATOM 667 C CA . VAL A 1 89 ? 9.847 -3.310 -9.837 1.00 55.06 89 VAL A CA 1
ATOM 668 C C . VAL A 1 89 ? 8.723 -3.452 -10.870 1.00 55.06 89 VAL A C 1
ATOM 670 O O . VAL A 1 89 ? 8.997 -3.382 -12.066 1.00 55.06 89 VAL A O 1
ATOM 673 N N . ALA A 1 90 ? 7.462 -3.553 -10.438 1.00 52.75 90 ALA A N 1
ATOM 674 C CA . ALA A 1 90 ? 6.304 -3.602 -11.329 1.00 52.75 90 ALA A CA 1
ATOM 675 C C . ALA A 1 90 ? 6.035 -2.296 -12.116 1.00 52.75 90 ALA A C 1
ATOM 677 O O . ALA A 1 90 ? 5.114 -2.281 -12.927 1.00 52.75 90 ALA A O 1
ATOM 678 N N . ARG A 1 91 ? 6.837 -1.229 -11.935 1.00 53.00 91 ARG A N 1
ATOM 679 C CA . ARG A 1 91 ? 6.816 0.017 -12.737 1.00 53.00 91 ARG A CA 1
ATOM 680 C C . ARG A 1 91 ? 5.418 0.564 -12.997 1.00 53.00 91 ARG A C 1
ATOM 682 O O . ARG A 1 91 ? 4.992 0.755 -14.135 1.00 53.00 91 ARG A O 1
ATOM 689 N N . THR A 1 92 ? 4.705 0.827 -11.918 1.00 60.56 92 THR A N 1
ATOM 690 C CA . THR A 1 92 ? 3.446 1.558 -11.997 1.00 60.56 92 THR A CA 1
ATOM 691 C C . THR A 1 92 ? 3.763 3.045 -11.958 1.00 60.56 92 THR A C 1
ATOM 693 O O . THR A 1 92 ? 4.532 3.461 -11.096 1.00 60.56 92 THR A O 1
ATOM 696 N N . GLU A 1 93 ? 3.192 3.832 -12.876 1.00 70.50 93 GLU A N 1
ATOM 697 C CA . GLU A 1 93 ? 3.422 5.286 -12.946 1.00 70.50 93 GLU A CA 1
ATOM 698 C C . GLU A 1 93 ? 3.163 5.949 -11.589 1.00 70.50 93 GLU A C 1
ATOM 700 O O . GLU A 1 93 ? 3.940 6.789 -11.157 1.00 70.50 93 GLU A O 1
ATOM 705 N N . GLN A 1 94 ? 2.131 5.496 -10.870 1.00 84.31 94 GLN A N 1
ATOM 706 C CA . GLN A 1 94 ? 1.813 5.971 -9.529 1.00 84.31 94 GLN A CA 1
ATOM 707 C C . GLN A 1 94 ? 1.670 4.810 -8.549 1.00 84.31 94 GLN A C 1
ATOM 709 O O . GLN A 1 94 ? 1.092 3.767 -8.867 1.00 84.31 94 GLN A O 1
ATOM 714 N N . LEU A 1 95 ? 2.133 5.013 -7.318 1.00 86.31 95 LEU A N 1
ATOM 715 C CA . LEU A 1 95 ? 1.992 4.049 -6.231 1.00 86.31 95 LEU A CA 1
ATOM 716 C C . LEU A 1 95 ? 1.599 4.764 -4.943 1.00 86.31 95 LEU A C 1
ATOM 718 O O . LEU A 1 95 ? 2.267 5.686 -4.491 1.00 86.31 95 LEU A O 1
ATOM 722 N N . SER A 1 96 ? 0.519 4.312 -4.313 1.00 90.56 96 SER A N 1
ATOM 723 C CA . SER A 1 96 ? 0.184 4.719 -2.949 1.00 90.56 96 SER A CA 1
ATOM 724 C C . SER A 1 96 ? 0.530 3.608 -1.969 1.00 90.56 96 SER A C 1
ATOM 726 O O . SER A 1 96 ? 0.172 2.451 -2.195 1.00 90.56 96 SER A O 1
ATOM 728 N N . ILE A 1 97 ? 1.179 3.957 -0.863 1.00 91.38 97 ILE A N 1
ATOM 729 C CA . ILE A 1 97 ? 1.491 3.030 0.225 1.00 91.38 97 ILE A CA 1
ATOM 730 C C . ILE A 1 97 ? 0.819 3.531 1.489 1.00 91.38 97 ILE A C 1
ATOM 732 O O . ILE A 1 97 ? 1.020 4.673 1.892 1.00 91.38 97 ILE A O 1
ATOM 736 N N . LEU A 1 98 ? 0.009 2.686 2.112 1.00 92.69 98 LEU A N 1
ATOM 737 C CA . LEU A 1 98 ? -0.770 3.045 3.288 1.00 92.69 98 LEU A CA 1
ATOM 738 C C . LEU A 1 98 ? -0.386 2.158 4.464 1.00 92.69 98 LEU A C 1
ATOM 740 O O . LEU A 1 98 ? -0.146 0.968 4.269 1.00 92.69 98 LEU A O 1
ATOM 744 N N . SER A 1 99 ? -0.392 2.703 5.678 1.00 92.44 99 SER A N 1
ATOM 745 C CA . SER A 1 99 ? -0.301 1.910 6.906 1.00 92.44 99 SER A CA 1
ATOM 746 C C . SER A 1 99 ? -1.584 1.996 7.728 1.00 92.44 99 SER A C 1
ATOM 748 O O . SER A 1 99 ? -2.241 3.034 7.797 1.00 92.44 99 SER A O 1
ATOM 750 N N . PHE A 1 100 ? -1.940 0.872 8.344 1.00 90.88 100 PHE A N 1
ATOM 751 C CA . PHE A 1 100 ? -3.108 0.727 9.204 1.00 90.88 100 PHE A CA 1
ATOM 752 C C . PHE A 1 100 ? -2.740 -0.066 10.457 1.00 90.88 100 PHE A C 1
ATOM 754 O O . PHE A 1 100 ? -2.049 -1.079 10.372 1.00 90.88 100 PHE A O 1
ATOM 761 N N . ARG A 1 101 ? -3.284 0.291 11.622 1.00 88.75 101 ARG A N 1
ATOM 762 C CA . ARG A 1 101 ? -3.132 -0.520 12.854 1.00 88.75 101 ARG A CA 1
ATOM 763 C C . ARG A 1 101 ? -3.742 -1.920 12.774 1.00 88.75 101 ARG A C 1
ATOM 765 O O . ARG A 1 101 ? -3.323 -2.818 13.495 1.00 88.75 101 ARG A O 1
ATO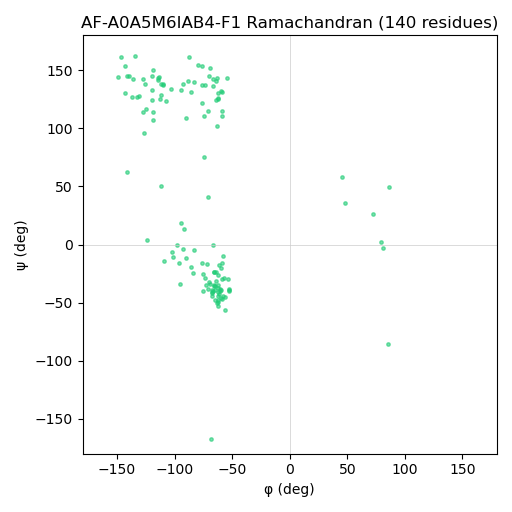M 772 N N . SER A 1 102 ? -4.752 -2.111 11.933 1.00 89.25 102 SER A N 1
ATOM 773 C CA . SER A 1 102 ? -5.457 -3.386 11.764 1.00 89.25 102 SER A CA 1
ATOM 774 C C . SER A 1 102 ? -5.648 -3.696 10.285 1.00 89.25 102 SER A C 1
ATOM 776 O O . SER A 1 102 ? -5.508 -2.801 9.453 1.00 89.25 102 SER A O 1
ATOM 778 N N . ARG A 1 103 ? -5.940 -4.959 9.946 1.00 90.88 103 ARG A N 1
ATOM 779 C CA . ARG A 1 103 ? -6.106 -5.377 8.549 1.00 90.88 103 ARG A CA 1
ATOM 780 C C . ARG A 1 103 ? -7.232 -4.556 7.907 1.00 90.88 103 ARG A C 1
ATOM 782 O O . ARG A 1 103 ? -8.381 -4.705 8.329 1.00 90.88 103 ARG A O 1
ATOM 789 N N . PRO A 1 104 ? -6.940 -3.711 6.906 1.00 91.50 104 PRO A N 1
ATOM 790 C CA . PRO A 1 104 ? -7.945 -2.840 6.324 1.00 91.50 104 PRO A CA 1
ATOM 791 C C . PRO A 1 104 ? -8.878 -3.612 5.390 1.00 91.50 104 PRO A C 1
ATOM 793 O O . PRO A 1 104 ? -8.515 -4.624 4.789 1.00 91.50 104 PRO A O 1
ATOM 796 N N . THR A 1 105 ? -10.095 -3.095 5.241 1.00 92.62 105 THR A N 1
ATOM 797 C CA . THR A 1 105 ? -11.027 -3.517 4.190 1.00 92.62 105 THR A CA 1
ATOM 798 C C . THR A 1 105 ? -10.791 -2.703 2.916 1.00 92.62 105 THR A C 1
ATOM 800 O O . THR A 1 105 ? -10.246 -1.600 2.976 1.00 92.62 105 THR A O 1
ATOM 803 N N . ALA A 1 106 ? -11.275 -3.188 1.766 1.00 90.31 106 ALA A N 1
ATOM 804 C CA . ALA A 1 106 ? -11.252 -2.424 0.511 1.00 90.31 106 ALA A CA 1
ATOM 805 C C . ALA A 1 106 ? -11.879 -1.025 0.669 1.00 90.31 106 ALA A C 1
ATOM 807 O O . ALA A 1 106 ? -11.335 -0.038 0.186 1.00 90.31 106 ALA A O 1
ATOM 808 N N . ALA A 1 107 ? -12.979 -0.923 1.426 1.00 91.56 107 ALA A N 1
ATOM 809 C CA . ALA A 1 107 ? -13.643 0.347 1.708 1.00 91.56 107 ALA A CA 1
ATOM 810 C C . ALA A 1 107 ? -12.770 1.310 2.534 1.00 91.56 107 ALA A C 1
ATOM 812 O O . ALA A 1 107 ? -12.772 2.509 2.263 1.00 91.56 107 ALA A O 1
ATOM 813 N N . ALA A 1 108 ? -12.012 0.804 3.513 1.00 92.56 108 ALA A N 1
ATOM 814 C CA . ALA A 1 108 ? -11.094 1.619 4.311 1.00 92.56 108 ALA A CA 1
ATOM 815 C C . ALA A 1 108 ? -9.916 2.141 3.471 1.00 92.56 108 ALA A C 1
ATOM 817 O O . ALA A 1 108 ? -9.536 3.302 3.608 1.00 92.56 108 ALA A O 1
ATOM 818 N N . ILE A 1 109 ? -9.390 1.311 2.565 1.00 93.38 109 ILE A N 1
ATOM 819 C CA . ILE A 1 109 ? -8.348 1.703 1.604 1.00 93.38 109 ILE A CA 1
ATOM 820 C C . ILE A 1 109 ? -8.880 2.803 0.677 1.00 93.38 109 ILE A C 1
ATOM 822 O O . ILE A 1 109 ? -8.258 3.850 0.519 1.00 93.38 109 ILE A O 1
ATOM 826 N N . ASP A 1 110 ? -10.067 2.596 0.105 1.00 91.56 110 ASP A N 1
ATOM 827 C CA . ASP A 1 110 ? -10.726 3.568 -0.769 1.00 91.56 110 ASP A CA 1
ATOM 828 C C . ASP A 1 110 ? -11.003 4.904 -0.069 1.00 91.56 110 ASP A C 1
ATOM 830 O O . ASP A 1 110 ? -10.871 5.960 -0.688 1.00 91.56 110 ASP A O 1
ATOM 834 N N . ALA A 1 111 ? -11.408 4.863 1.202 1.00 91.88 111 ALA A N 1
ATOM 835 C CA . ALA A 1 111 ? -11.635 6.057 2.007 1.00 91.88 111 ALA A CA 1
ATOM 836 C C . ALA A 1 111 ? -10.327 6.830 2.229 1.00 91.88 111 ALA A C 1
ATOM 838 O O . ALA A 1 111 ? -10.284 8.023 1.942 1.00 91.88 111 ALA A O 1
ATOM 839 N N . ALA A 1 112 ? -9.254 6.138 2.626 1.00 93.00 112 ALA A N 1
ATOM 840 C CA . ALA A 1 112 ? -7.942 6.741 2.863 1.00 93.00 112 ALA A CA 1
ATOM 841 C C . ALA A 1 112 ? -7.389 7.453 1.625 1.00 93.00 112 ALA A C 1
ATOM 843 O O . ALA A 1 112 ? -6.949 8.596 1.707 1.00 93.00 112 ALA A O 1
ATOM 844 N N . LEU A 1 113 ? -7.495 6.822 0.454 1.00 91.00 113 LEU A N 1
ATOM 845 C CA . LEU A 1 113 ? -7.028 7.393 -0.814 1.00 91.00 113 LEU A CA 1
ATOM 846 C C . LEU A 1 113 ? -7.801 8.646 -1.253 1.00 91.00 113 LEU A C 1
ATOM 848 O O . LEU A 1 113 ? -7.298 9.421 -2.065 1.00 91.00 113 LEU A O 1
ATOM 852 N N . ARG A 1 114 ? -9.043 8.817 -0.788 1.00 90.56 114 ARG A N 1
ATOM 853 C CA . ARG A 1 114 ? -9.892 9.975 -1.115 1.00 90.56 114 ARG A CA 1
ATOM 854 C C . ARG A 1 114 ? -9.825 11.066 -0.058 1.00 90.56 114 ARG A C 1
ATOM 856 O O . ARG A 1 114 ? -10.275 12.173 -0.331 1.00 90.56 114 ARG A O 1
ATOM 863 N N . SER A 1 115 ? -9.318 10.746 1.128 1.00 88.56 115 SER A N 1
ATOM 864 C CA . SER A 1 115 ? -9.234 11.701 2.220 1.00 88.56 115 SER A CA 1
ATOM 865 C C . SER A 1 115 ? -8.081 12.672 2.002 1.00 88.56 115 SER A C 1
ATOM 867 O O . SER A 1 115 ? -6.973 12.271 1.629 1.00 88.56 115 SER A O 1
ATOM 869 N N . GLU A 1 116 ? -8.330 13.951 2.273 1.00 86.00 116 GLU A N 1
ATOM 870 C CA . GLU A 1 116 ? -7.312 15.006 2.200 1.00 86.00 116 GLU A CA 1
ATOM 871 C C . GLU A 1 116 ? -6.201 14.789 3.235 1.00 86.00 116 GLU A C 1
ATOM 873 O O . GLU A 1 116 ? -5.042 15.085 2.973 1.00 86.00 116 GLU A O 1
ATOM 878 N N . ASP A 1 117 ? -6.532 14.199 4.384 1.00 85.56 117 ASP A N 1
ATOM 879 C CA . ASP A 1 117 ? -5.596 13.889 5.471 1.00 85.56 117 ASP A CA 1
ATOM 880 C C . ASP A 1 117 ? -5.103 12.427 5.469 1.00 85.56 117 ASP A C 1
ATOM 882 O O . ASP A 1 117 ? -4.300 12.034 6.315 1.00 85.56 117 ASP A O 1
ATOM 886 N N . GLY A 1 118 ? -5.571 11.609 4.519 1.00 84.88 118 GLY A N 1
ATOM 887 C CA . GLY A 1 118 ? -5.243 10.184 4.416 1.00 84.88 118 GLY A CA 1
ATOM 888 C C . GLY A 1 118 ? -6.014 9.255 5.366 1.00 84.88 118 GLY A C 1
ATOM 889 O O . GLY A 1 118 ? -5.790 8.044 5.335 1.00 84.88 118 GLY A O 1
ATOM 890 N N . ARG A 1 119 ? -6.951 9.755 6.186 1.00 88.44 119 ARG A N 1
ATOM 891 C CA . ARG A 1 119 ? -7.753 8.907 7.089 1.00 88.44 119 ARG A CA 1
ATOM 892 C C . ARG A 1 119 ? -8.691 7.964 6.316 1.00 88.44 119 ARG A C 1
ATOM 894 O O . ARG A 1 119 ? -9.296 8.373 5.328 1.00 88.44 119 ARG A O 1
ATOM 901 N N . PRO A 1 120 ? -8.892 6.714 6.775 1.00 91.25 120 PRO A N 1
ATOM 902 C CA . PRO A 1 120 ? -8.530 6.185 8.094 1.00 91.25 120 PRO A CA 1
ATOM 903 C C . PRO A 1 120 ? -7.140 5.529 8.182 1.00 91.25 120 PRO A C 1
ATOM 905 O O . PRO A 1 120 ? -6.887 4.826 9.157 1.00 91.25 120 PRO A O 1
ATOM 908 N N . ALA A 1 121 ? -6.260 5.702 7.193 1.00 90.19 121 ALA A N 1
ATOM 909 C CA . ALA A 1 121 ? -4.889 5.214 7.315 1.00 90.19 121 ALA A CA 1
ATOM 910 C C . ALA A 1 121 ? -4.115 6.051 8.346 1.00 90.19 121 ALA A C 1
ATOM 912 O O . ALA A 1 121 ? -4.315 7.263 8.453 1.00 90.19 121 ALA A O 1
ATOM 913 N N . ASP A 1 122 ? -3.214 5.411 9.091 1.00 90.00 122 ASP A N 1
ATOM 914 C CA . ASP A 1 122 ? -2.299 6.116 9.993 1.00 90.00 122 ASP A CA 1
ATOM 915 C C . ASP A 1 122 ? -1.266 6.917 9.173 1.00 90.00 122 ASP A C 1
ATOM 917 O O . ASP A 1 122 ? -0.870 8.028 9.538 1.00 90.00 122 ASP A O 1
ATOM 921 N N . ARG A 1 123 ? -0.870 6.373 8.016 1.00 91.25 123 ARG A N 1
ATOM 922 C CA . ARG A 1 123 ? 0.003 7.017 7.030 1.00 91.25 123 ARG A CA 1
ATOM 923 C C . ARG A 1 123 ? -0.454 6.695 5.616 1.00 91.25 123 ARG A C 1
ATOM 925 O O . ARG A 1 123 ? -0.853 5.567 5.338 1.00 91.25 123 ARG A O 1
ATOM 932 N N . LEU A 1 124 ? -0.300 7.661 4.721 1.00 92.06 124 LEU A N 1
ATOM 933 C CA . LEU A 1 124 ? -0.362 7.475 3.278 1.00 92.06 124 LEU A CA 1
ATOM 934 C C . LEU A 1 124 ? 0.855 8.157 2.651 1.00 92.06 124 LEU A C 1
ATOM 936 O O . LEU A 1 124 ? 1.127 9.326 2.909 1.00 92.06 124 LEU A O 1
ATOM 940 N N . LEU A 1 125 ? 1.580 7.407 1.834 1.00 90.88 125 LEU A N 1
ATOM 941 C CA . LEU A 1 125 ? 2.692 7.868 1.013 1.00 90.88 125 LEU A CA 1
ATOM 942 C C . LEU A 1 125 ? 2.256 7.781 -0.447 1.00 90.88 125 LEU A C 1
ATOM 944 O O . LEU A 1 125 ? 1.760 6.733 -0.864 1.00 90.88 125 LEU A O 1
ATOM 948 N N . PHE A 1 126 ? 2.418 8.856 -1.209 1.00 89.25 126 PHE A N 1
ATOM 949 C CA . PHE A 1 126 ? 2.118 8.878 -2.637 1.00 89.25 126 PHE A CA 1
ATOM 950 C C . PHE A 1 126 ? 3.407 9.044 -3.433 1.00 89.25 126 PHE A C 1
ATOM 952 O O . PHE A 1 126 ? 4.163 9.990 -3.206 1.00 89.25 126 PHE A O 1
ATOM 959 N N . PHE A 1 127 ? 3.626 8.119 -4.359 1.00 86.00 127 PHE A N 1
ATOM 960 C CA . PHE A 1 127 ? 4.754 8.099 -5.271 1.00 86.00 127 PHE A CA 1
ATOM 961 C C . PHE A 1 127 ? 4.276 8.283 -6.709 1.00 86.00 127 PHE A C 1
ATOM 963 O O . PHE A 1 127 ? 3.254 7.707 -7.092 1.00 86.00 127 PHE A O 1
ATOM 970 N N . ASP A 1 128 ? 5.047 9.036 -7.486 1.00 84.06 128 ASP A N 1
ATOM 971 C CA . ASP A 1 128 ? 4.874 9.245 -8.926 1.00 84.06 128 ASP A CA 1
ATOM 972 C C . ASP A 1 128 ? 6.241 9.059 -9.594 1.00 84.06 128 ASP A C 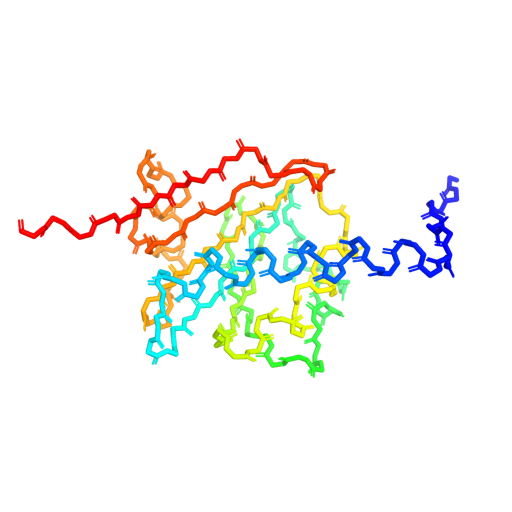1
ATOM 974 O O . ASP A 1 128 ? 7.233 9.609 -9.122 1.00 84.06 128 ASP A O 1
ATOM 978 N N . ASP A 1 129 ? 6.318 8.199 -10.607 1.00 78.38 129 ASP A N 1
ATOM 979 C CA . ASP A 1 129 ? 7.558 7.788 -11.290 1.00 78.38 129 ASP A CA 1
ATOM 980 C C . ASP A 1 129 ? 8.708 7.382 -10.335 1.00 78.38 129 ASP A C 1
ATOM 982 O O . ASP A 1 129 ? 9.890 7.636 -10.561 1.00 78.38 129 ASP A O 1
ATOM 986 N N . GLY A 1 130 ? 8.351 6.746 -9.212 1.00 73.00 130 GLY A N 1
ATOM 987 C CA . GLY A 1 130 ? 9.297 6.303 -8.182 1.00 73.00 130 GLY A CA 1
ATOM 988 C C . GLY A 1 130 ? 9.755 7.389 -7.200 1.00 73.00 130 GLY A C 1
ATOM 989 O O . GLY A 1 130 ? 10.450 7.069 -6.234 1.00 73.00 130 GLY A O 1
ATOM 990 N N . GLU A 1 131 ? 9.334 8.640 -7.377 1.00 78.81 131 GLU A N 1
ATOM 991 C CA . GLU A 1 131 ? 9.628 9.740 -6.458 1.00 78.81 131 GLU A CA 1
ATOM 992 C C . GLU A 1 131 ? 8.518 9.903 -5.416 1.00 78.81 131 GLU A C 1
ATOM 994 O O . GLU A 1 131 ? 7.333 9.804 -5.727 1.00 78.81 131 GLU A O 1
ATOM 999 N N . LEU A 1 132 ? 8.889 10.150 -4.154 1.00 83.44 132 LEU A N 1
ATOM 1000 C CA . LEU A 1 132 ? 7.920 10.450 -3.098 1.00 83.44 132 LEU A CA 1
ATOM 1001 C C . LEU A 1 132 ? 7.398 11.876 -3.281 1.00 83.44 132 LEU A C 1
ATOM 1003 O O . LEU A 1 132 ? 8.115 12.842 -3.025 1.00 83.44 132 LEU A O 1
ATOM 1007 N N . MET A 1 133 ? 6.131 11.994 -3.657 1.00 86.19 133 MET A N 1
ATOM 1008 C CA . MET A 1 133 ? 5.490 13.274 -3.944 1.00 86.19 133 MET A CA 1
ATOM 1009 C C . MET A 1 133 ? 4.729 13.829 -2.744 1.00 86.19 133 MET A C 1
ATOM 1011 O O . MET A 1 133 ? 4.666 15.042 -2.554 1.00 86.19 133 MET A O 1
ATOM 1015 N N . GLU A 1 134 ? 4.135 12.955 -1.927 1.00 87.56 134 GLU A N 1
ATOM 1016 C CA . GLU A 1 134 ? 3.286 13.390 -0.819 1.00 87.56 134 GLU A CA 1
ATOM 1017 C C . GLU A 1 134 ? 3.314 12.421 0.368 1.00 87.56 134 GLU A C 1
ATOM 1019 O O . GLU A 1 134 ? 3.342 11.199 0.206 1.00 87.56 134 GLU A O 1
ATOM 1024 N N . VAL A 1 135 ? 3.247 12.983 1.578 1.00 88.38 135 VAL A N 1
ATOM 1025 C CA . VAL A 1 135 ? 3.076 12.250 2.837 1.00 88.38 135 VAL A CA 1
ATOM 1026 C C . VAL A 1 135 ? 1.862 12.812 3.570 1.00 88.38 135 VAL A C 1
ATOM 1028 O O . VAL A 1 135 ? 1.877 13.961 4.009 1.00 88.38 135 VAL A O 1
ATOM 1031 N N . ARG A 1 136 ? 0.830 11.989 3.765 1.00 89.00 136 ARG A N 1
ATOM 1032 C CA . ARG A 1 136 ? -0.345 12.315 4.584 1.00 89.00 136 ARG A CA 1
ATOM 1033 C C . ARG A 1 136 ? -0.343 11.480 5.850 1.00 89.00 136 ARG A C 1
ATOM 1035 O O . ARG A 1 136 ? -0.032 10.291 5.818 1.00 89.00 136 ARG A O 1
ATOM 1042 N N . SER A 1 137 ? -0.677 12.109 6.968 1.00 81.81 137 SER A N 1
ATOM 1043 C CA . SER A 1 137 ? -0.585 11.488 8.288 1.00 81.81 137 SER A CA 1
ATOM 1044 C C . SER A 1 137 ? -1.917 11.641 8.995 1.00 81.81 137 SER A C 1
ATOM 1046 O O . SER A 1 137 ? -2.304 12.757 9.346 1.00 81.81 137 SER A O 1
ATOM 1048 N N . GLY A 1 138 ? -2.589 10.521 9.242 1.00 64.75 138 GLY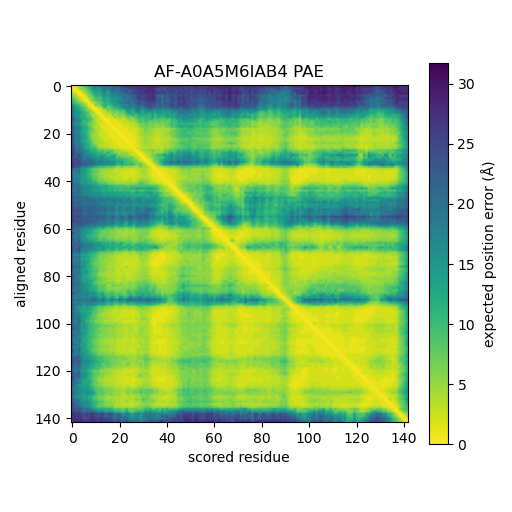 A N 1
ATOM 1049 C CA . GLY A 1 138 ? -3.775 10.482 10.081 1.00 64.75 138 GLY A CA 1
ATOM 1050 C C . GLY A 1 138 ? -3.356 10.617 11.539 1.00 64.75 138 GLY A C 1
ATOM 1051 O O . GLY A 1 138 ? -3.306 9.632 12.264 1.00 64.75 138 GLY A O 1
ATOM 1052 N N . CYS A 1 139 ? -2.989 11.820 11.984 1.00 49.59 139 CYS A N 1
ATOM 1053 C CA . CYS A 1 139 ? -2.691 12.042 13.397 1.00 49.59 139 CYS A CA 1
ATOM 1054 C C . CYS A 1 139 ? -3.976 11.756 14.195 1.00 49.59 139 CYS A C 1
ATOM 1056 O O . CYS A 1 139 ? -5.008 12.336 13.840 1.00 49.59 139 CYS A O 1
ATOM 1058 N N . PRO A 1 140 ? -3.982 10.888 15.224 1.00 47.72 140 PRO A N 1
ATOM 1059 C CA . PRO A 1 140 ? -5.120 10.823 16.125 1.00 47.72 140 PRO A CA 1
ATOM 1060 C C . PRO A 1 140 ? -5.203 12.174 16.834 1.00 47.72 140 PRO A C 1
ATOM 1062 O O . PRO A 1 140 ? -4.222 12.633 17.416 1.00 47.72 140 PRO A O 1
ATOM 1065 N N . GLU A 1 141 ? -6.353 12.832 16.743 1.00 42.28 141 GLU A N 1
ATOM 1066 C CA . GLU A 1 141 ? -6.655 13.938 17.646 1.00 42.28 141 GLU A CA 1
ATOM 1067 C C . GLU A 1 141 ? -6.596 13.365 19.066 1.00 42.28 141 GLU A C 1
ATOM 1069 O O . GLU A 1 141 ? -7.381 12.479 19.414 1.00 42.28 141 GLU A O 1
ATOM 1074 N N . GLY A 1 142 ? -5.570 13.775 19.814 1.00 40.72 142 GLY A N 1
ATOM 1075 C CA . GLY A 1 142 ? -5.480 13.560 21.254 1.00 40.72 142 GLY A CA 1
ATOM 1076 C C . GLY A 1 142 ? -6.416 14.491 22.005 1.00 40.72 142 GLY A C 1
ATOM 1077 O O . GLY A 1 142 ? -6.711 15.585 21.472 1.00 40.72 142 GLY A O 1
#

Mean predicted aligned error: 8.83 Å